Protein AF-A0AAV0YST3-F1 (afdb_monomer_lite)

Radius of gyration: 18.96 Å; chains: 1; bounding box: 37×20×57 Å

pLDDT: mean 73.83, std 12.93, range [41.75, 90.44]

Foldseek 3Di:
DCVVVLPPQLPDPFPQVVDPPCLHLVNLVVVLVVVLVVQCVPVVDPVSSVVSNVVSVVVSCCRVPVVRVVVVVVSVVVVVCVVVQQAPSSGDGD

Structure (mmCIF, N/CA/C/O backbone):
data_AF-A0AAV0YST3-F1
#
_entry.id   AF-A0AAV0YST3-F1
#
loop_
_atom_site.group_PDB
_atom_site.id
_atom_site.type_symbol
_atom_site.label_atom_id
_atom_site.label_alt_id
_atom_site.label_comp_id
_atom_site.label_asym_id
_atom_site.label_entity_id
_atom_site.label_seq_id
_atom_site.pdbx_PDB_ins_code
_atom_site.Cartn_x
_atom_site.Cartn_y
_atom_site.Cartn_z
_atom_site.occupancy
_atom_site.B_iso_or_equiv
_atom_site.auth_seq_id
_atom_site.auth_comp_id
_atom_site.auth_asym_id
_atom_site.auth_atom_id
_atom_site.pdbx_PDB_model_num
ATOM 1 N N . MET A 1 1 ? -3.301 -13.667 -21.320 1.00 41.75 1 MET A N 1
ATOM 2 C CA . MET A 1 1 ? -3.549 -12.589 -20.332 1.00 41.75 1 MET A CA 1
ATOM 3 C C . MET A 1 1 ? -2.430 -11.565 -20.504 1.00 41.75 1 MET A C 1
ATOM 5 O O . MET A 1 1 ? -1.762 -11.195 -19.554 1.00 41.75 1 MET A O 1
ATOM 9 N N . ASP A 1 2 ? -2.203 -11.147 -21.756 1.00 47.06 2 ASP A N 1
ATOM 10 C CA . ASP A 1 2 ? -0.875 -10.686 -22.207 1.00 47.06 2 ASP A CA 1
ATOM 11 C C . ASP A 1 2 ? -0.930 -9.234 -22.711 1.00 47.06 2 ASP A C 1
ATOM 13 O O . ASP A 1 2 ? 0.075 -8.534 -22.766 1.00 47.06 2 ASP A O 1
ATOM 17 N N . GLY A 1 3 ? -2.138 -8.730 -22.993 1.00 45.84 3 GLY A N 1
ATOM 18 C CA . GLY A 1 3 ? -2.368 -7.340 -23.393 1.00 45.84 3 GLY A CA 1
ATOM 19 C C . GLY A 1 3 ? -2.190 -6.324 -22.260 1.00 45.84 3 GLY A C 1
ATOM 20 O O . GLY A 1 3 ? -1.853 -5.175 -22.526 1.00 45.84 3 GLY A O 1
ATOM 21 N N . TYR A 1 4 ? -2.357 -6.727 -20.994 1.00 48.31 4 TYR A N 1
ATOM 22 C CA . TYR A 1 4 ? -2.142 -5.824 -19.854 1.00 48.31 4 TYR A CA 1
ATOM 23 C C . TYR A 1 4 ? -0.644 -5.555 -19.622 1.00 48.31 4 TYR A C 1
ATOM 25 O O . TYR A 1 4 ? -0.260 -4.442 -19.281 1.00 48.31 4 TYR A O 1
ATOM 33 N N . LEU A 1 5 ? 0.211 -6.549 -19.893 1.00 48.09 5 LEU A N 1
ATOM 34 C CA . LEU A 1 5 ? 1.672 -6.437 -19.791 1.00 48.09 5 LEU A CA 1
ATOM 35 C C . LEU A 1 5 ? 2.285 -5.621 -20.942 1.00 48.09 5 LEU A C 1
ATOM 37 O O . LEU A 1 5 ? 3.314 -4.980 -20.755 1.00 48.09 5 LEU A O 1
ATOM 41 N N . ASN A 1 6 ? 1.632 -5.584 -22.109 1.00 46.09 6 ASN A N 1
ATOM 42 C CA . ASN A 1 6 ? 2.064 -4.752 -23.239 1.00 46.09 6 ASN A CA 1
ATOM 43 C C . ASN A 1 6 ? 1.815 -3.249 -23.039 1.00 46.09 6 ASN A C 1
ATOM 45 O O . ASN A 1 6 ? 2.462 -2.448 -23.704 1.00 46.09 6 ASN A O 1
ATOM 49 N N . ASN A 1 7 ? 0.918 -2.865 -22.125 1.00 48.31 7 ASN A N 1
ATOM 50 C CA . ASN A 1 7 ? 0.647 -1.463 -21.788 1.00 48.31 7 ASN A CA 1
ATOM 51 C C . ASN A 1 7 ? 1.464 -0.953 -20.587 1.00 48.31 7 ASN A C 1
ATOM 53 O O . ASN A 1 7 ? 1.351 0.218 -20.237 1.00 48.31 7 ASN A O 1
ATOM 57 N N . LEU A 1 8 ? 2.313 -1.792 -19.975 1.00 54.84 8 LEU A N 1
ATOM 58 C CA . LEU A 1 8 ? 3.418 -1.309 -19.142 1.00 54.84 8 LEU A CA 1
ATOM 59 C C . LEU A 1 8 ? 4.461 -0.692 -20.081 1.00 54.84 8 LEU A C 1
ATOM 61 O O . LEU A 1 8 ? 5.466 -1.322 -20.433 1.00 54.84 8 LEU A O 1
ATOM 65 N N . SER A 1 9 ? 4.188 0.522 -20.557 1.00 52.12 9 SER A N 1
ATOM 66 C CA . SER A 1 9 ? 5.220 1.330 -21.181 1.00 52.12 9 SER A CA 1
ATOM 67 C C . SER A 1 9 ? 6.298 1.582 -20.126 1.00 52.12 9 SER A C 1
ATOM 69 O O . SER A 1 9 ? 6.021 1.906 -18.971 1.00 52.12 9 SER A O 1
ATOM 71 N N . LEU A 1 10 ? 7.557 1.429 -20.522 1.00 53.44 10 LEU A N 1
ATOM 72 C CA . LEU A 1 10 ? 8.737 1.772 -19.713 1.00 53.44 10 LEU A CA 1
ATOM 73 C C . LEU A 1 10 ? 8.809 3.255 -19.326 1.00 53.44 10 LEU A C 1
ATOM 75 O O . LEU A 1 10 ? 9.738 3.670 -18.638 1.00 53.44 10 LEU A O 1
ATOM 79 N N . GLU A 1 11 ? 7.841 4.028 -19.806 1.00 50.56 11 GLU A N 1
ATOM 80 C CA . GLU A 1 11 ? 7.595 5.423 -19.496 1.00 50.56 11 GLU A CA 1
ATOM 81 C C . GLU A 1 11 ? 7.155 5.608 -18.039 1.00 50.56 11 GLU A C 1
ATOM 83 O O . GLU A 1 11 ? 7.464 6.635 -17.440 1.00 50.56 11 GLU A O 1
ATOM 88 N N . TYR A 1 12 ? 6.481 4.612 -17.444 1.00 54.22 12 TYR A N 1
ATOM 89 C CA . TYR A 1 12 ? 5.954 4.751 -16.092 1.00 54.22 12 TYR A CA 1
ATOM 90 C C . TYR A 1 12 ? 6.925 4.252 -15.010 1.00 54.22 12 TYR A C 1
ATOM 92 O O . TYR A 1 12 ? 7.049 3.050 -14.767 1.00 54.22 12 TYR A O 1
ATOM 100 N N . GLU A 1 13 ? 7.588 5.190 -14.322 1.00 54.31 13 GLU A N 1
ATOM 101 C CA . GLU A 1 13 ? 8.542 4.911 -13.230 1.00 54.31 13 GLU A CA 1
ATOM 102 C C . GLU A 1 13 ? 7.877 4.335 -11.964 1.00 54.31 13 GLU A C 1
ATOM 104 O O . GLU A 1 13 ? 8.518 3.624 -11.188 1.00 54.31 13 GLU A O 1
ATOM 109 N N . SER A 1 14 ? 6.583 4.600 -11.758 1.00 58.84 14 SER A N 1
ATOM 110 C CA . SER A 1 14 ? 5.810 4.148 -10.599 1.00 58.84 14 SER A CA 1
ATOM 111 C C . SER A 1 14 ? 4.576 3.333 -11.017 1.00 58.84 14 SER A C 1
ATOM 113 O O . SER A 1 14 ? 3.813 3.715 -11.900 1.00 58.84 14 SER A O 1
ATOM 115 N N . VAL A 1 15 ? 4.345 2.191 -10.354 1.00 62.47 15 VAL A N 1
ATOM 116 C CA . VAL A 1 15 ? 3.174 1.314 -10.607 1.00 62.47 15 VAL A CA 1
ATOM 117 C C . VAL A 1 15 ? 1.855 2.038 -10.361 1.00 62.47 15 VAL A C 1
ATOM 119 O O . VAL A 1 15 ? 0.810 1.691 -10.915 1.00 62.47 15 VAL A O 1
ATOM 122 N N . TRP A 1 16 ? 1.902 3.008 -9.456 1.00 63.28 16 TRP A N 1
ATOM 123 C CA . TRP A 1 16 ? 0.737 3.611 -8.841 1.00 63.28 16 TRP A CA 1
ATOM 124 C C . TRP A 1 16 ? 0.000 4.526 -9.790 1.00 63.28 16 TRP A C 1
ATOM 126 O O . TRP A 1 16 ? -1.212 4.645 -9.707 1.00 63.28 16 TRP A O 1
ATOM 136 N N . ASP A 1 17 ? 0.688 5.121 -10.740 1.00 59.66 17 ASP A N 1
ATOM 137 C CA . ASP A 1 17 ? 0.059 6.079 -11.624 1.00 59.66 17 ASP A CA 1
ATOM 138 C C . ASP A 1 17 ? -0.821 5.461 -12.713 1.00 59.66 17 ASP A C 1
ATOM 140 O O . ASP A 1 17 ? -1.737 6.099 -13.224 1.00 59.66 17 ASP A O 1
ATOM 144 N N . THR A 1 18 ? -0.593 4.191 -13.042 1.00 63.12 18 THR A N 1
ATOM 145 C CA . THR A 1 18 ? -1.511 3.442 -13.911 1.00 63.12 18 THR A CA 1
ATOM 146 C C . THR A 1 18 ? -2.777 3.003 -13.167 1.00 63.12 18 THR A C 1
ATOM 148 O O . THR A 1 18 ? -3.730 2.515 -13.779 1.00 63.12 18 THR A O 1
ATOM 151 N N . LYS 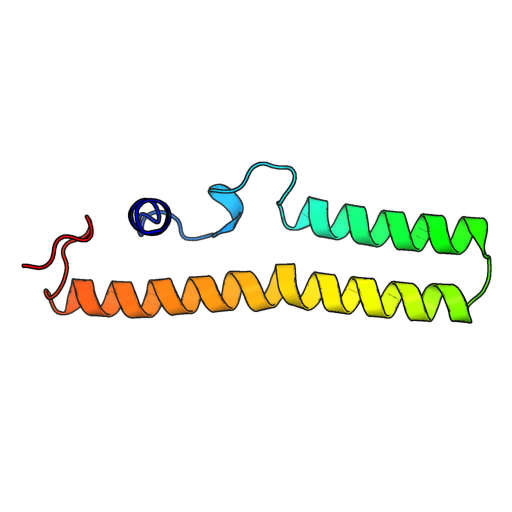A 1 19 ? -2.812 3.150 -11.833 1.00 64.19 19 LYS A N 1
ATOM 152 C CA . LYS A 1 19 ? -3.917 2.716 -10.976 1.00 64.19 19 LYS A CA 1
ATOM 153 C C . LYS A 1 19 ? -4.821 3.900 -10.602 1.00 64.19 19 LYS A C 1
ATOM 155 O O . LYS A 1 19 ? -4.334 4.991 -10.307 1.00 64.19 19 LYS A O 1
ATOM 160 N N . PRO A 1 20 ? -6.150 3.691 -10.510 1.00 72.69 20 PRO A N 1
ATOM 161 C CA . PRO A 1 20 ? -7.063 4.744 -10.076 1.00 72.69 20 PRO A CA 1
ATOM 162 C C . PRO A 1 20 ? -6.775 5.163 -8.627 1.00 72.69 20 PRO A C 1
ATOM 164 O O . PRO A 1 20 ? -6.227 4.385 -7.839 1.00 72.69 20 PRO A O 1
ATOM 167 N N . ALA A 1 21 ? -7.219 6.363 -8.246 1.00 71.50 21 ALA A N 1
ATOM 168 C CA . ALA A 1 21 ? -6.929 6.968 -6.941 1.00 71.50 21 ALA A CA 1
ATOM 169 C C . ALA A 1 21 ? -7.296 6.086 -5.723 1.00 71.50 21 ALA A C 1
ATOM 171 O O . ALA A 1 21 ? -6.674 6.167 -4.664 1.00 71.50 21 ALA A O 1
ATOM 172 N N . TRP A 1 22 ? -8.269 5.185 -5.873 1.00 69.25 22 TRP A N 1
ATOM 173 C CA . TRP A 1 22 ? -8.707 4.251 -4.829 1.00 69.25 22 TRP A CA 1
ATOM 174 C C . TRP A 1 22 ? -7.682 3.168 -4.440 1.00 69.25 22 TRP A C 1
ATOM 176 O O . TRP A 1 22 ? -7.808 2.550 -3.390 1.00 69.25 22 TRP A O 1
ATOM 186 N N . CYS A 1 23 ? -6.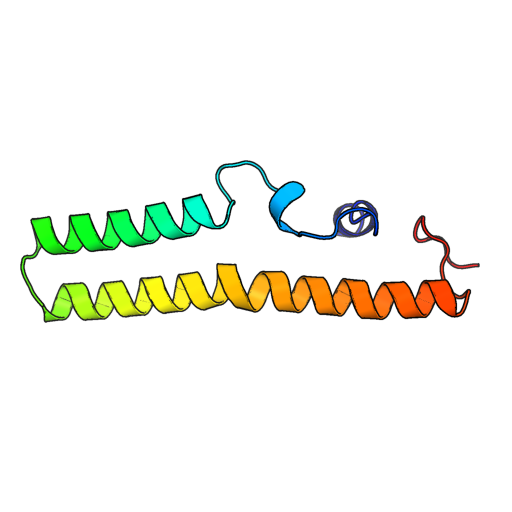663 2.936 -5.268 1.00 74.81 23 CYS A N 1
ATOM 187 C CA . CYS A 1 23 ? -5.668 1.876 -5.103 1.00 74.81 23 CYS A CA 1
ATOM 188 C C . CYS A 1 23 ? -4.284 2.476 -4.830 1.00 74.81 23 CYS A C 1
ATOM 190 O O . CYS A 1 23 ? -3.276 1.789 -4.907 1.00 74.81 23 CYS A O 1
ATOM 192 N N . GLN A 1 24 ? -4.228 3.770 -4.550 1.00 79.62 24 GLN A N 1
ATOM 193 C CA . GLN A 1 24 ? -2.999 4.482 -4.258 1.00 79.62 24 GLN A CA 1
ATOM 194 C C . GLN A 1 24 ? -2.506 4.160 -2.841 1.00 79.62 24 GLN A C 1
ATOM 196 O O . GLN A 1 24 ? -3.310 3.792 -1.974 1.00 79.62 24 GLN A O 1
ATOM 201 N N . PRO A 1 25 ? -1.200 4.320 -2.567 1.00 79.75 25 PRO A N 1
ATOM 202 C CA . PRO A 1 25 ? -0.613 3.930 -1.292 1.00 79.75 25 PRO A CA 1
ATOM 203 C C . PRO A 1 25 ? -1.251 4.666 -0.107 1.00 79.75 25 PRO A C 1
ATOM 205 O O . PRO A 1 25 ? -1.470 4.064 0.943 1.00 79.75 25 PRO A O 1
ATOM 208 N N . TRP A 1 26 ? -1.649 5.931 -0.286 1.00 80.94 26 TRP A N 1
ATOM 209 C CA . TRP A 1 26 ? -2.362 6.685 0.749 1.00 80.94 26 TRP A CA 1
ATOM 210 C C . TRP A 1 26 ? -3.759 6.126 1.038 1.00 80.94 26 TRP A C 1
ATOM 212 O O . TRP A 1 26 ? -4.175 6.125 2.191 1.00 80.94 26 TRP A O 1
ATOM 222 N N . THR A 1 27 ? -4.477 5.602 0.041 1.00 84.81 27 THR A N 1
ATOM 223 C CA . THR A 1 27 ? -5.814 5.016 0.237 1.00 84.81 27 THR A CA 1
ATOM 224 C C . THR A 1 27 ? -5.722 3.672 0.961 1.00 84.81 27 THR A C 1
ATOM 226 O O . THR A 1 27 ? -6.520 3.384 1.855 1.00 84.81 27 THR A O 1
ATOM 229 N N . ILE A 1 28 ? -4.701 2.869 0.646 1.00 86.12 28 ILE A N 1
ATOM 230 C CA . ILE A 1 28 ? -4.400 1.612 1.352 1.00 86.12 28 ILE A CA 1
ATOM 231 C C . ILE A 1 28 ? -3.996 1.893 2.809 1.00 86.12 28 ILE A C 1
ATOM 233 O O . ILE A 1 28 ? -4.429 1.199 3.731 1.00 86.12 28 ILE A O 1
ATOM 237 N N . ALA A 1 29 ? -3.213 2.949 3.041 1.00 87.00 29 ALA A N 1
ATOM 238 C CA . ALA A 1 29 ? -2.884 3.395 4.390 1.00 87.00 29 ALA A CA 1
ATOM 239 C C . ALA A 1 29 ? -4.132 3.898 5.142 1.00 87.00 29 ALA A C 1
ATOM 241 O O . ALA A 1 29 ? -4.403 3.455 6.255 1.00 87.00 29 ALA A O 1
ATOM 242 N N . LEU A 1 30 ? -4.946 4.761 4.527 1.00 87.06 30 LEU A N 1
ATOM 243 C CA . LEU A 1 30 ? -6.152 5.319 5.149 1.00 87.06 30 LEU A CA 1
ATOM 244 C C . LEU A 1 30 ? -7.172 4.245 5.522 1.00 87.06 30 LEU A C 1
ATOM 246 O O . LEU A 1 30 ? -7.742 4.298 6.611 1.00 87.06 30 LEU A O 1
ATOM 250 N N . THR A 1 31 ? -7.390 3.257 4.655 1.00 88.94 31 THR A N 1
ATOM 251 C CA . THR A 1 31 ? -8.295 2.136 4.947 1.00 88.94 31 THR A CA 1
ATOM 252 C C . THR A 1 31 ? -7.787 1.298 6.119 1.00 88.94 31 THR A C 1
ATOM 254 O O . THR A 1 31 ? -8.558 1.030 7.040 1.00 88.94 31 THR A O 1
ATOM 257 N N . GLY A 1 32 ? -6.490 0.974 6.160 1.00 86.62 32 GLY A N 1
ATOM 258 C CA . GLY A 1 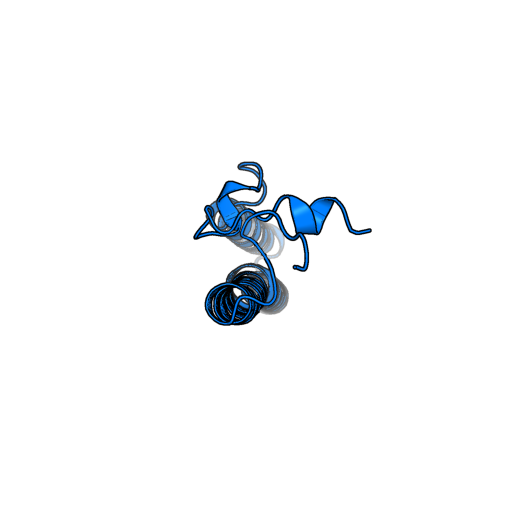32 ? -5.884 0.275 7.296 1.00 86.62 32 GLY A CA 1
ATOM 259 C C . GLY A 1 32 ? -6.015 1.045 8.614 1.00 86.62 32 GLY A C 1
ATOM 260 O O . GLY A 1 32 ? -6.478 0.487 9.608 1.00 86.62 32 GLY A O 1
ATOM 261 N N . VAL A 1 33 ? -5.691 2.343 8.616 1.00 88.38 33 VAL A N 1
ATOM 262 C CA . VAL A 1 33 ? -5.829 3.209 9.803 1.00 88.38 33 VAL A CA 1
ATOM 263 C C . VAL A 1 33 ? -7.289 3.311 10.252 1.00 88.38 33 VAL A C 1
ATOM 265 O O . VAL A 1 33 ? -7.564 3.211 11.445 1.00 88.38 33 VAL A O 1
ATOM 268 N N . SER A 1 34 ? -8.230 3.461 9.316 1.00 88.38 34 SER A N 1
ATOM 269 C CA . SER A 1 34 ? -9.666 3.544 9.621 1.00 88.38 34 SER A CA 1
ATOM 270 C C . SER A 1 34 ? -10.174 2.263 10.280 1.00 88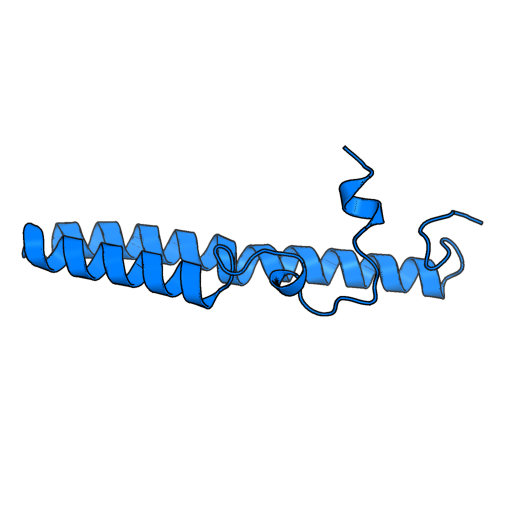.38 34 SER A C 1
ATOM 272 O O . SER A 1 34 ? -10.893 2.329 11.272 1.00 88.38 34 SER A O 1
ATOM 274 N N . ILE A 1 35 ? -9.763 1.095 9.778 1.00 87.06 35 ILE A N 1
ATOM 275 C CA . ILE A 1 35 ? -10.127 -0.203 10.363 1.00 87.06 35 ILE A CA 1
ATOM 276 C C . ILE A 1 35 ? -9.573 -0.334 11.785 1.00 87.06 35 ILE A C 1
ATOM 278 O O . ILE A 1 35 ? -10.303 -0.740 12.688 1.00 87.06 35 ILE A O 1
ATOM 282 N N . VAL A 1 36 ? -8.312 0.045 12.009 1.00 86.44 36 VAL A N 1
ATOM 283 C CA . VAL A 1 36 ? -7.700 0.016 13.348 1.00 86.44 36 VAL A CA 1
ATOM 284 C C . VAL A 1 36 ? -8.416 0.979 14.303 1.00 86.44 36 VAL A C 1
ATOM 286 O O . VAL A 1 36 ? -8.731 0.598 15.431 1.00 86.44 36 VAL A O 1
ATOM 289 N N . ALA A 1 37 ? -8.743 2.193 13.851 1.00 86.19 37 ALA A N 1
ATOM 290 C CA . ALA A 1 37 ? -9.462 3.186 14.649 1.00 86.19 37 ALA A CA 1
ATOM 291 C C . ALA A 1 37 ? -10.878 2.715 15.027 1.00 86.19 37 ALA A C 1
ATOM 293 O O . ALA A 1 37 ? -11.274 2.821 16.188 1.00 86.19 37 ALA A O 1
ATOM 294 N N . ILE A 1 38 ? -11.620 2.14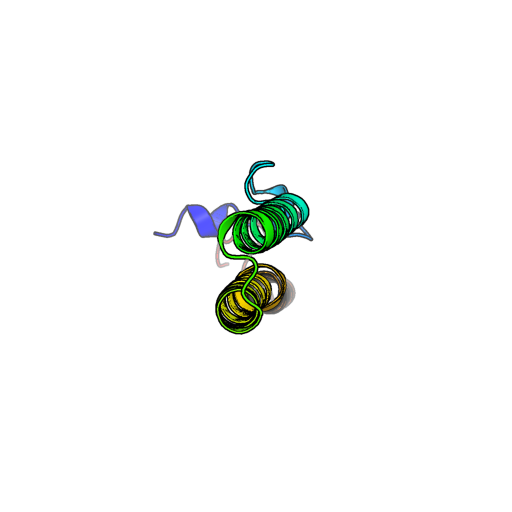0 14.072 1.00 85.44 38 ILE A N 1
ATOM 295 C CA . ILE A 1 38 ? -12.958 1.577 14.308 1.00 85.44 38 ILE A CA 1
ATOM 296 C C . ILE A 1 38 ? -12.876 0.377 15.259 1.00 85.44 38 ILE A C 1
ATOM 298 O O . ILE A 1 38 ? -13.667 0.283 16.194 1.00 85.44 38 ILE A O 1
ATOM 302 N N . SER A 1 39 ? -11.898 -0.514 15.070 1.00 84.44 39 SER A N 1
ATOM 303 C CA . SER A 1 39 ? -11.676 -1.659 15.959 1.00 84.44 39 SER A CA 1
ATOM 304 C C . SER A 1 39 ? -11.457 -1.218 17.406 1.00 84.44 39 SER A C 1
ATOM 306 O O . SER A 1 39 ? -12.040 -1.799 18.323 1.00 84.44 39 SER A O 1
ATOM 308 N N . TRP A 1 40 ? -10.635 -0.187 17.619 1.00 79.69 40 TRP A N 1
ATOM 309 C CA . TRP A 1 40 ? -10.373 0.342 18.955 1.00 79.69 40 TRP A CA 1
ATOM 310 C C . TRP A 1 40 ? -11.626 0.959 19.585 1.00 79.69 40 TRP A C 1
ATOM 312 O O . TRP A 1 40 ? -11.917 0.682 20.747 1.00 79.69 40 TRP A O 1
ATOM 322 N N . LEU A 1 41 ? -12.394 1.736 18.813 1.00 81.56 41 LEU A N 1
ATOM 323 C CA . LEU A 1 41 ? -13.640 2.368 19.264 1.00 81.56 41 LEU A CA 1
ATOM 324 C C . LEU A 1 41 ? -14.732 1.361 19.650 1.00 81.56 41 LEU A C 1
ATOM 326 O O . LEU A 1 41 ? -15.493 1.627 20.574 1.00 81.56 41 LEU A O 1
ATOM 330 N N . VAL A 1 42 ? -14.826 0.229 18.947 1.00 81.31 42 VAL A N 1
ATOM 331 C CA . VAL A 1 42 ? -15.891 -0.765 19.165 1.00 81.31 42 VAL A CA 1
ATOM 332 C C . VAL A 1 42 ? -15.528 -1.779 20.247 1.00 81.31 42 VAL A C 1
ATOM 334 O O . VAL A 1 42 ? -16.364 -2.100 21.086 1.00 81.31 42 VAL A O 1
ATOM 337 N N . PHE A 1 43 ? -14.303 -2.313 20.232 1.00 72.06 43 PHE A N 1
ATOM 338 C CA . PHE A 1 43 ? -13.927 -3.417 21.121 1.00 72.06 43 PHE A CA 1
ATOM 339 C C . PHE A 1 43 ? -13.182 -2.971 22.378 1.00 72.06 43 PHE A C 1
ATOM 341 O O . PHE A 1 43 ? -13.164 -3.734 23.342 1.00 72.06 43 PHE A O 1
ATOM 348 N N . GLN A 1 44 ? -12.527 -1.797 22.359 1.00 73.81 44 GLN A N 1
ATOM 349 C CA . GLN A 1 44 ? -11.709 -1.242 23.453 1.00 73.81 44 GLN A CA 1
ATOM 350 C C . GLN A 1 44 ? -10.773 -2.279 24.118 1.00 73.81 44 GLN A C 1
ATOM 352 O O . GLN A 1 44 ? -10.403 -2.177 25.287 1.00 73.81 44 GLN A O 1
ATOM 357 N N . SER A 1 45 ? -10.402 -3.309 23.350 1.00 79.19 45 SER A N 1
ATOM 358 C CA . SER A 1 45 ? -9.662 -4.489 23.778 1.00 79.19 45 SER A CA 1
ATOM 359 C C . SER A 1 45 ? -8.327 -4.509 23.055 1.00 79.19 45 SER A C 1
ATOM 361 O O . SER A 1 45 ? -8.252 -4.550 21.820 1.00 79.19 45 SER A O 1
ATOM 363 N N . VAL A 1 46 ? -7.258 -4.483 23.848 1.00 79.62 46 VAL A N 1
ATOM 364 C CA . VAL A 1 46 ? -5.876 -4.417 23.360 1.00 79.62 46 VAL A CA 1
ATOM 365 C C . VAL A 1 46 ? -5.515 -5.663 22.547 1.00 79.62 46 VAL A C 1
ATOM 367 O O . VAL A 1 46 ? -4.808 -5.553 21.551 1.00 79.62 46 VAL A O 1
ATOM 370 N N . VAL A 1 47 ? -6.050 -6.832 22.913 1.00 84.38 47 VAL A N 1
ATOM 371 C CA . VAL A 1 47 ? -5.766 -8.112 22.236 1.00 84.38 47 VAL A CA 1
ATOM 372 C C . VAL A 1 47 ? -6.405 -8.170 20.847 1.00 84.38 47 VAL A C 1
ATOM 374 O O . VAL A 1 47 ? -5.775 -8.592 19.882 1.00 84.38 47 VAL A O 1
ATOM 377 N N . VAL A 1 48 ? -7.653 -7.716 20.727 1.00 82.25 48 VAL A N 1
ATOM 378 C CA . VAL A 1 48 ? -8.363 -7.701 19.438 1.00 82.25 48 VAL A CA 1
ATOM 379 C C . VAL A 1 48 ? -7.719 -6.684 18.499 1.00 82.25 48 VAL A C 1
ATOM 381 O O . VAL A 1 48 ? -7.459 -6.978 17.332 1.00 82.25 48 VAL A O 1
ATOM 384 N N . THR A 1 49 ? -7.376 -5.508 19.027 1.00 84.06 49 THR A N 1
ATOM 385 C CA . THR A 1 49 ? -6.746 -4.453 18.227 1.00 84.06 49 THR A CA 1
ATOM 386 C C . THR A 1 49 ? -5.333 -4.834 17.791 1.00 84.06 49 THR A C 1
ATOM 388 O O . THR A 1 49 ? -4.953 -4.529 16.661 1.00 84.06 49 THR A O 1
ATOM 391 N N . SER A 1 50 ? -4.555 -5.531 18.627 1.00 85.75 50 SER A N 1
ATOM 392 C CA . SER A 1 50 ? -3.214 -5.987 18.242 1.00 85.75 50 SER A CA 1
ATOM 393 C C . SER A 1 50 ? -3.266 -7.037 17.128 1.00 85.75 50 SER A C 1
ATOM 395 O O . SER A 1 50 ? -2.515 -6.924 16.159 1.00 85.75 50 SER A O 1
ATOM 397 N N . ALA A 1 51 ? -4.200 -7.992 17.194 1.00 89.00 51 ALA A N 1
ATOM 398 C CA . ALA A 1 51 ? -4.399 -8.989 16.142 1.00 89.00 51 ALA A CA 1
ATOM 399 C C . ALA A 1 51 ? -4.805 -8.349 14.801 1.00 89.00 51 ALA A C 1
ATOM 401 O O . ALA A 1 51 ? -4.224 -8.661 13.760 1.00 89.00 51 ALA A O 1
ATOM 402 N N . ILE A 1 52 ? -5.755 -7.408 14.822 1.00 87.06 52 ILE A N 1
ATOM 403 C CA . ILE A 1 52 ? -6.187 -6.681 13.618 1.00 87.06 52 ILE A CA 1
ATOM 404 C C . ILE A 1 52 ? -5.050 -5.819 13.067 1.00 87.06 52 ILE A C 1
ATOM 406 O O . ILE A 1 52 ? -4.813 -5.816 11.861 1.00 87.06 52 ILE A O 1
ATOM 410 N N . SER A 1 53 ? -4.299 -5.141 13.935 1.00 86.88 53 SER A N 1
ATOM 411 C CA . SER A 1 53 ? -3.154 -4.328 13.516 1.00 86.88 53 SER A CA 1
ATOM 412 C C . SER A 1 53 ? -2.103 -5.174 12.799 1.00 86.88 53 SER A C 1
ATOM 414 O O . SER A 1 53 ? -1.617 -4.759 11.754 1.00 86.88 53 SER A O 1
ATOM 416 N N . LEU A 1 54 ? -1.794 -6.380 13.290 1.00 90.19 54 LEU A N 1
ATOM 417 C CA . LEU A 1 54 ? -0.866 -7.299 12.617 1.00 90.19 54 LEU A CA 1
ATOM 418 C C . LEU A 1 54 ? -1.346 -7.696 11.215 1.00 90.19 54 LEU A C 1
ATOM 420 O O . LEU A 1 54 ? -0.546 -7.705 10.280 1.00 90.19 54 LEU A O 1
ATOM 424 N N . LEU A 1 55 ? -2.642 -7.975 11.049 1.00 90.00 55 LEU A N 1
ATOM 425 C CA . LEU A 1 55 ? -3.225 -8.269 9.735 1.00 90.00 55 LEU A CA 1
ATOM 426 C C . LEU A 1 55 ? -3.116 -7.069 8.785 1.00 90.00 55 LEU A C 1
ATOM 428 O O . LEU A 1 55 ? -2.733 -7.239 7.629 1.00 90.00 55 LEU A O 1
ATOM 432 N N . ILE A 1 56 ? -3.393 -5.856 9.274 1.00 90.31 56 ILE A N 1
ATOM 433 C CA . ILE A 1 56 ? -3.246 -4.621 8.491 1.00 90.31 56 ILE A CA 1
ATOM 434 C C . ILE A 1 56 ? -1.777 -4.356 8.139 1.00 90.31 56 ILE A C 1
ATOM 436 O O . ILE A 1 56 ? -1.486 -3.999 7.002 1.00 90.31 56 ILE A O 1
ATOM 440 N N . PHE A 1 57 ? -0.835 -4.590 9.055 1.00 88.31 57 PHE A N 1
ATOM 441 C CA . PHE A 1 57 ? 0.596 -4.470 8.768 1.00 88.31 57 PHE A CA 1
ATOM 442 C C . PHE A 1 57 ? 1.057 -5.476 7.712 1.00 88.31 57 PHE A C 1
ATOM 444 O O . PHE A 1 57 ? 1.798 -5.102 6.805 1.00 88.31 57 PHE A O 1
ATOM 451 N N . ALA A 1 58 ? 0.599 -6.728 7.783 1.00 90.44 58 ALA A N 1
ATOM 452 C CA . ALA A 1 58 ? 0.881 -7.726 6.754 1.00 90.44 58 ALA A CA 1
ATOM 453 C C . ALA A 1 58 ? 0.294 -7.309 5.396 1.00 90.44 58 ALA A C 1
ATOM 455 O O . ALA A 1 58 ? 0.969 -7.395 4.369 1.00 90.44 58 ALA A O 1
ATOM 456 N N . TRP A 1 59 ? -0.933 -6.782 5.390 1.00 87.62 59 TRP A N 1
ATOM 457 C CA . TRP A 1 59 ? -1.565 -6.237 4.191 1.00 87.62 59 TRP A CA 1
ATOM 458 C C . TRP A 1 59 ? -0.748 -5.083 3.600 1.00 87.62 59 TRP A C 1
ATOM 460 O O . TRP A 1 59 ? -0.435 -5.083 2.409 1.00 87.62 59 TRP A O 1
ATOM 470 N N . TRP A 1 60 ? -0.360 -4.109 4.423 1.00 89.50 60 TRP A N 1
ATOM 471 C CA . TRP A 1 60 ? 0.495 -2.999 4.008 1.00 89.50 60 TRP A CA 1
ATOM 472 C C . TRP A 1 60 ? 1.832 -3.484 3.471 1.00 89.50 60 TRP A C 1
ATOM 474 O O . TRP A 1 60 ? 2.271 -2.996 2.437 1.00 89.50 60 TRP A O 1
ATOM 484 N N . TYR A 1 61 ? 2.456 -4.471 4.108 1.00 87.25 61 TYR A N 1
ATOM 485 C CA . TYR A 1 61 ? 3.709 -5.041 3.629 1.00 87.25 61 TYR A CA 1
ATOM 486 C C . TYR A 1 61 ? 3.563 -5.635 2.219 1.00 87.25 61 TYR A C 1
ATOM 488 O O . TYR A 1 61 ? 4.380 -5.376 1.335 1.00 87.25 61 TYR A O 1
ATOM 496 N N . ILE A 1 62 ? 2.492 -6.381 1.957 1.00 84.50 62 ILE A N 1
ATOM 497 C CA . ILE A 1 62 ? 2.260 -6.963 0.630 1.00 84.50 62 ILE A CA 1
ATOM 498 C C . ILE A 1 62 ? 2.024 -5.859 -0.412 1.00 84.50 62 ILE A C 1
ATOM 500 O O . ILE A 1 62 ? 2.687 -5.824 -1.449 1.00 84.50 62 ILE A O 1
ATOM 504 N N . PHE A 1 63 ? 1.116 -4.925 -0.136 1.00 81.88 63 PHE A N 1
ATOM 505 C CA . PHE A 1 63 ? 0.699 -3.937 -1.132 1.00 81.88 63 PHE A CA 1
ATOM 506 C C . PHE A 1 63 ? 1.683 -2.778 -1.315 1.00 81.88 63 PHE A C 1
ATOM 508 O O . PHE A 1 63 ? 1.916 -2.355 -2.443 1.00 81.88 63 PHE A O 1
ATOM 515 N N . LEU A 1 64 ? 2.267 -2.257 -0.236 1.00 81.12 64 LEU A N 1
ATOM 516 C CA . LEU A 1 64 ? 3.169 -1.102 -0.289 1.00 81.12 64 LEU A CA 1
ATOM 517 C C . LEU A 1 64 ? 4.623 -1.494 -0.538 1.00 81.12 64 LEU A C 1
ATOM 519 O O . LEU A 1 64 ? 5.383 -0.658 -1.011 1.00 81.12 64 LEU A O 1
ATOM 523 N N . TYR A 1 65 ? 5.024 -2.730 -0.225 1.00 80.44 65 TYR A N 1
ATOM 524 C CA . TYR A 1 65 ? 6.417 -3.156 -0.367 1.00 80.44 65 TYR A CA 1
ATOM 525 C C . TYR A 1 65 ? 6.594 -4.266 -1.403 1.00 80.44 65 TYR A C 1
ATOM 527 O O . TYR A 1 65 ? 7.354 -4.093 -2.358 1.00 80.44 65 TYR A O 1
ATOM 535 N N . SER A 1 66 ? 5.887 -5.393 -1.271 1.00 82.38 66 SER A N 1
ATOM 536 C CA . SER A 1 66 ? 6.082 -6.526 -2.188 1.00 82.38 66 SER A CA 1
ATOM 537 C C . SER A 1 66 ? 5.681 -6.188 -3.626 1.00 82.38 66 SER A C 1
ATOM 539 O O . SER A 1 66 ? 6.417 -6.526 -4.554 1.00 82.38 66 SER A O 1
ATOM 541 N N . TYR A 1 67 ? 4.561 -5.490 -3.813 1.00 77.25 67 TYR A N 1
ATOM 542 C CA . TYR A 1 67 ? 4.049 -5.128 -5.133 1.00 77.25 67 TYR A CA 1
ATOM 543 C C . TYR A 1 67 ? 4.975 -4.181 -5.930 1.00 77.25 67 TYR A C 1
ATOM 545 O O . TYR A 1 67 ? 5.370 -4.553 -7.039 1.00 77.25 67 TYR A O 1
ATOM 553 N N . PRO A 1 68 ? 5.408 -3.011 -5.408 1.00 77.56 68 PRO A N 1
ATOM 554 C CA . PRO A 1 68 ? 6.323 -2.139 -6.149 1.00 77.56 68 PRO A CA 1
ATOM 555 C C . PRO A 1 68 ? 7.705 -2.763 -6.357 1.00 77.56 68 PRO A C 1
ATOM 557 O O . PRO A 1 68 ? 8.317 -2.522 -7.394 1.00 77.56 68 PRO A O 1
ATOM 560 N N . LYS A 1 69 ? 8.183 -3.603 -5.427 1.00 78.38 69 LYS A N 1
ATOM 561 C CA . LYS A 1 69 ? 9.466 -4.309 -5.568 1.00 78.38 69 LYS A CA 1
ATOM 562 C C . LYS A 1 69 ? 9.449 -5.341 -6.698 1.00 78.38 69 LYS A C 1
ATOM 564 O O . LYS A 1 69 ? 10.415 -5.446 -7.446 1.00 78.38 69 LYS A O 1
ATOM 569 N N . ALA A 1 70 ? 8.369 -6.111 -6.827 1.00 77.56 70 ALA A N 1
ATOM 570 C CA . ALA A 1 70 ? 8.227 -7.064 -7.927 1.00 77.56 70 ALA A CA 1
ATOM 571 C C . ALA A 1 70 ? 8.124 -6.342 -9.280 1.00 77.56 70 ALA A C 1
ATOM 573 O O . ALA A 1 70 ? 8.712 -6.774 -10.269 1.00 77.56 70 ALA A O 1
ATOM 574 N N . TYR A 1 71 ? 7.413 -5.214 -9.311 1.00 72.31 71 TYR A N 1
ATOM 575 C CA . TYR A 1 71 ? 7.271 -4.405 -10.515 1.00 72.31 71 TYR A CA 1
ATOM 576 C C . TYR A 1 71 ? 8.593 -3.767 -10.958 1.00 72.31 71 TYR A C 1
ATOM 578 O O . TYR A 1 71 ? 8.943 -3.849 -12.133 1.00 72.31 71 TYR A O 1
ATOM 586 N N . SER A 1 72 ? 9.357 -3.179 -10.031 1.00 74.06 72 SER A N 1
ATOM 587 C CA . SER A 1 72 ? 10.652 -2.573 -10.357 1.00 74.06 72 SER A CA 1
ATOM 588 C C . SER A 1 72 ? 11.661 -3.603 -10.869 1.00 74.06 72 SER A C 1
ATOM 590 O O . SER A 1 72 ? 12.385 -3.314 -11.819 1.00 74.06 72 SER A O 1
ATOM 592 N N . ALA A 1 73 ? 11.658 -4.819 -10.312 1.00 77.50 73 ALA A N 1
ATOM 593 C CA . ALA A 1 73 ? 12.492 -5.919 -10.793 1.00 77.50 73 ALA A CA 1
ATOM 594 C C . ALA A 1 73 ? 12.149 -6.317 -12.240 1.00 77.50 73 ALA A C 1
ATOM 596 O O . ALA A 1 73 ? 13.045 -6.418 -13.075 1.00 77.50 73 ALA A O 1
ATOM 597 N N . MET A 1 74 ? 10.858 -6.461 -12.566 1.00 73.50 74 MET A N 1
ATOM 598 C CA . MET A 1 74 ? 10.433 -6.789 -13.934 1.00 73.50 74 MET A CA 1
ATOM 599 C C . MET A 1 74 ? 10.744 -5.673 -14.941 1.00 73.50 74 MET A C 1
ATOM 601 O O . MET A 1 74 ? 11.072 -5.956 -16.094 1.00 73.50 74 MET A O 1
ATOM 605 N N . ILE A 1 75 ? 10.676 -4.404 -14.523 1.00 73.38 75 ILE A N 1
ATOM 606 C CA . ILE A 1 75 ? 11.093 -3.272 -15.362 1.00 73.38 75 ILE A CA 1
ATOM 607 C C . ILE A 1 75 ? 12.598 -3.290 -15.618 1.00 73.38 75 ILE A C 1
ATOM 609 O O . ILE A 1 75 ? 13.012 -3.061 -16.754 1.00 73.38 75 ILE A O 1
ATOM 613 N N . ALA A 1 76 ? 13.410 -3.548 -14.589 1.00 75.25 76 ALA A N 1
ATOM 614 C CA . ALA A 1 76 ? 14.864 -3.579 -14.715 1.00 75.25 76 ALA A CA 1
ATOM 615 C C . ALA A 1 76 ? 15.316 -4.662 -15.707 1.00 75.25 76 ALA A C 1
ATOM 617 O O . ALA A 1 76 ? 16.052 -4.362 -16.644 1.00 75.25 76 ALA A O 1
ATOM 618 N N . GLU A 1 77 ? 14.782 -5.878 -15.576 1.00 75.69 77 GLU A N 1
ATOM 619 C CA . GLU A 1 77 ? 15.098 -6.994 -16.475 1.00 75.69 77 GLU A CA 1
ATOM 620 C C . GLU A 1 77 ? 14.663 -6.719 -17.925 1.00 75.69 77 GLU A C 1
ATOM 622 O O . GLU A 1 77 ? 15.364 -7.052 -18.881 1.00 75.69 77 GLU A O 1
ATOM 627 N N . ARG A 1 78 ? 13.524 -6.042 -18.124 1.00 69.44 78 ARG A N 1
ATOM 628 C CA . ARG A 1 78 ? 13.085 -5.644 -19.469 1.00 69.44 78 ARG A CA 1
ATOM 629 C C . ARG A 1 78 ? 13.941 -4.519 -20.059 1.00 69.44 78 ARG A C 1
ATOM 631 O O . ARG A 1 78 ? 14.170 -4.527 -21.267 1.00 69.44 78 ARG A O 1
ATOM 638 N N . ARG A 1 79 ? 14.412 -3.562 -19.243 1.00 72.44 79 ARG A N 1
ATOM 639 C CA . ARG A 1 79 ? 15.344 -2.512 -19.698 1.00 72.44 79 ARG A CA 1
ATOM 640 C C . ARG A 1 79 ? 16.633 -3.131 -20.233 1.00 72.44 79 ARG A C 1
ATOM 642 O O . ARG A 1 79 ? 17.054 -2.736 -21.315 1.00 72.44 79 ARG A O 1
ATOM 649 N N . GLU A 1 80 ? 17.187 -4.132 -19.549 1.00 77.31 80 GLU A N 1
ATOM 650 C CA . GLU A 1 80 ? 18.370 -4.857 -20.033 1.00 77.31 80 GLU A CA 1
ATOM 651 C C . GLU A 1 80 ? 18.121 -5.520 -21.395 1.00 77.31 80 GLU A C 1
ATOM 653 O O . GLU A 1 80 ? 18.886 -5.287 -22.328 1.00 77.31 80 GLU A O 1
ATOM 658 N N . ARG A 1 81 ? 16.997 -6.230 -21.582 1.00 71.44 81 ARG A N 1
ATOM 659 C CA . ARG A 1 81 ? 16.676 -6.860 -22.883 1.00 71.44 81 ARG A CA 1
ATOM 660 C C . ARG A 1 81 ? 16.522 -5.875 -24.045 1.00 71.44 81 ARG A C 1
ATOM 662 O O . ARG A 1 81 ? 16.777 -6.246 -25.192 1.00 71.44 81 ARG A O 1
ATOM 669 N N . ILE A 1 82 ? 16.087 -4.646 -23.769 1.00 72.00 82 ILE A N 1
ATOM 670 C CA . ILE A 1 82 ? 15.996 -3.586 -24.784 1.00 72.00 82 ILE A CA 1
ATOM 671 C C . ILE A 1 82 ? 17.377 -3.013 -25.092 1.00 72.00 82 ILE A C 1
ATOM 673 O O . ILE A 1 82 ? 17.692 -2.788 -26.259 1.00 72.00 82 ILE A O 1
ATOM 677 N N . THR A 1 83 ? 18.216 -2.803 -24.073 1.00 75.75 83 THR A N 1
ATOM 678 C CA . THR A 1 83 ? 19.608 -2.368 -24.261 1.00 75.75 83 THR A CA 1
ATOM 679 C C . THR A 1 83 ? 20.422 -3.394 -25.053 1.00 75.75 83 THR A C 1
ATOM 681 O O . THR A 1 83 ? 21.180 -2.998 -25.935 1.00 75.75 83 THR A O 1
ATOM 684 N N . ASP A 1 84 ? 20.192 -4.690 -24.831 1.00 80.06 84 ASP A N 1
ATOM 685 C CA . ASP A 1 84 ? 20.816 -5.788 -25.584 1.00 80.06 84 ASP A CA 1
ATOM 686 C C . ASP A 1 84 ? 20.260 -5.955 -27.014 1.00 80.06 84 ASP A C 1
ATOM 688 O O . ASP A 1 84 ? 20.746 -6.781 -27.787 1.00 80.06 84 ASP A O 1
ATOM 692 N N . GLY A 1 85 ? 19.240 -5.177 -27.397 1.00 73.94 85 GLY A N 1
ATOM 693 C CA . GLY A 1 85 ? 18.655 -5.193 -28.740 1.00 73.94 85 GLY A CA 1
ATOM 694 C C . GLY A 1 85 ? 17.766 -6.403 -29.043 1.00 73.94 85 GLY A C 1
ATOM 695 O O . GLY A 1 85 ? 17.396 -6.605 -30.200 1.00 73.94 85 GLY A O 1
ATOM 696 N N . VAL A 1 86 ? 17.405 -7.193 -28.025 1.00 72.00 86 VAL A N 1
ATOM 697 C CA . VAL A 1 86 ? 16.554 -8.391 -28.146 1.00 72.00 86 VAL A CA 1
ATOM 698 C C . VAL A 1 86 ? 15.075 -8.013 -28.322 1.00 72.00 86 VAL A C 1
ATOM 700 O O . VAL A 1 86 ? 14.337 -8.682 -29.049 1.00 72.00 86 VAL A O 1
ATOM 703 N N . GLU A 1 87 ? 14.625 -6.931 -27.679 1.00 65.94 87 GLU A N 1
ATOM 704 C CA . GLU A 1 87 ? 13.255 -6.403 -27.774 1.00 65.94 87 GLU A CA 1
ATOM 705 C C . GLU A 1 87 ? 13.264 -4.890 -28.063 1.00 65.94 87 GLU A C 1
ATOM 707 O O . GLU A 1 87 ? 14.081 -4.154 -27.522 1.00 65.94 87 GLU A O 1
ATOM 712 N N . ASP A 1 88 ? 12.342 -4.401 -28.898 1.00 65.06 88 ASP A N 1
ATOM 713 C CA . ASP A 1 88 ? 12.109 -2.960 -29.076 1.00 65.06 88 ASP A CA 1
ATOM 714 C C . ASP A 1 88 ? 11.248 -2.388 -27.931 1.00 65.06 88 ASP A C 1
ATOM 716 O O . ASP A 1 88 ? 10.519 -3.111 -27.247 1.00 65.06 88 ASP A O 1
ATOM 720 N N . THR A 1 89 ? 11.247 -1.059 -27.770 1.00 64.56 89 THR A N 1
ATOM 721 C CA . THR A 1 89 ? 10.459 -0.321 -26.753 1.00 64.56 89 THR A CA 1
ATOM 722 C C . THR A 1 89 ? 8.954 -0.615 -26.777 1.00 64.56 89 THR A C 1
ATOM 724 O O . THR A 1 89 ? 8.277 -0.436 -25.767 1.00 64.56 89 THR A O 1
ATOM 727 N N . TYR A 1 90 ? 8.436 -1.117 -27.900 1.00 64.31 90 TYR A N 1
ATOM 728 C CA . TYR A 1 90 ? 7.041 -1.530 -28.085 1.00 64.31 90 TYR A CA 1
ATOM 729 C C . TYR A 1 90 ? 6.786 -3.026 -27.817 1.00 64.31 90 TYR A C 1
ATOM 731 O O . TYR A 1 90 ? 5.697 -3.524 -28.093 1.00 64.31 90 TYR A O 1
ATOM 739 N N . GLY A 1 91 ? 7.774 -3.772 -27.311 1.00 61.03 91 GLY A N 1
ATOM 740 C CA . GLY A 1 91 ? 7.643 -5.202 -27.016 1.00 61.03 91 GLY A CA 1
ATOM 741 C C . GLY A 1 91 ? 7.621 -6.115 -28.245 1.00 61.03 91 GLY A C 1
ATOM 742 O O . GLY A 1 91 ? 7.224 -7.273 -28.133 1.00 61.03 91 GLY A O 1
ATOM 743 N N . ARG A 1 92 ? 8.039 -5.629 -29.423 1.00 61.25 92 ARG A N 1
ATOM 744 C CA . ARG A 1 92 ? 8.326 -6.507 -30.566 1.00 61.25 92 ARG A CA 1
ATOM 745 C C . ARG A 1 92 ? 9.736 -7.066 -30.424 1.00 61.25 92 ARG A C 1
ATOM 747 O O . ARG A 1 92 ? 10.679 -6.294 -30.279 1.00 61.25 92 ARG A O 1
ATOM 754 N N . ARG A 1 93 ? 9.877 -8.390 -30.506 1.00 61.62 93 ARG A N 1
ATOM 755 C CA . ARG A 1 93 ? 11.186 -9.014 -30.738 1.00 61.62 93 ARG A CA 1
ATOM 756 C C . ARG A 1 93 ? 11.669 -8.673 -32.144 1.00 61.62 93 ARG A C 1
ATOM 758 O O . ARG A 1 93 ? 10.864 -8.725 -33.079 1.00 61.62 93 ARG A O 1
ATOM 765 N N . LYS A 1 94 ? 12.943 -8.307 -32.250 1.00 57.22 94 LYS A N 1
ATOM 766 C CA . LYS A 1 94 ? 13.655 -8.197 -33.526 1.00 57.22 94 LYS A CA 1
ATOM 767 C C . LYS A 1 94 ? 14.106 -9.567 -34.015 1.00 57.22 94 LYS A C 1
ATOM 769 O O . LYS A 1 94 ? 14.350 -10.447 -33.159 1.00 57.22 94 LYS A O 1
#

Sequence (94 aa):
MDGYLNNLSLEYESVWDTKPAWCQPWTIALTGVSIVAISWLVFQSVVVTSAISLLIFAWWYIFLYSYPKAYSAMIAERRERITDGVEDTYGRRK

InterPro domains:
  IPR046625 Protein of unknown function DUF6737 [PF20522] (14-70)

Organism: Vicia faba (NCBI:txid3906)

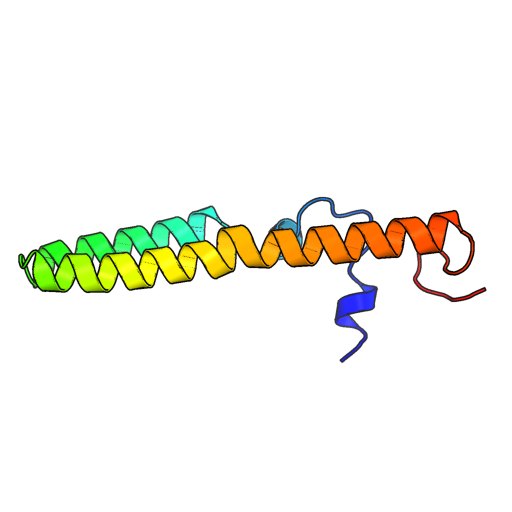Secondary structure (DSSP, 8-state):
--HHHHT--TT-S-GGGGS-GGGSHHHHHHHHHHHHHHHHHHH--HHHHHHHHHHHHHHHIIIIIIHHHHHHHHHHHHHHHHHTTSB-TTS-B-